Protein AF-A0A382M1W2-F1 (afdb_monomer_lite)

Sequence (77 aa):
MAEDEIVKDFFNKLVEKHGYSPKSLAYSGEKSQKIKFNIVTEVGIEDNCSVLDVGCGFGDYFNYLKQRGIKNVKYCG

Organism: NCBI:txid408172

Radius of gyration: 14.01 Å; chains: 1; bounding box: 27×18×41 Å

Secondary structure (DSSP, 8-state):
-HHHHHHHHHHHHHHHHHSSSGGGGT-SSHHHHHHHHHHHHTTT--TT-EEE-TT-TT-HHHHHHHHTT----EEE-

InterPro domains:
  IPR029063 S-adenosyl-L-methionine-dependent methyltransferase superfamily [G3DSA:3.40.50.150] (5-77)
  IPR029063 S-adenosyl-L-methionine-dependent methyltransferase superfamily [SSF53335] (7-72)

Structure (mmCIF, N/CA/C/O backbone):
data_AF-A0A382M1W2-F1
#
_entry.id   AF-A0A382M1W2-F1
#
loop_
_atom_site.group_PDB
_atom_site.id
_atom_site.type_symbol
_atom_site.label_atom_id
_atom_site.label_alt_id
_atom_site.label_comp_id
_atom_site.label_asym_id
_atom_site.label_entity_id
_atom_site.label_seq_id
_atom_site.pdbx_PDB_ins_code
_atom_site.Cartn_x
_atom_site.Cartn_y
_atom_site.Cartn_z
_atom_site.occupancy
_atom_site.B_iso_or_equiv
_atom_site.auth_seq_id
_atom_site.auth_comp_id
_atom_site.auth_asym_id
_atom_site.auth_atom_id
_atom_site.pdbx_PDB_model_num
ATOM 1 N N . MET A 1 1 ? -9.975 4.064 -24.261 1.00 59.31 1 MET A N 1
ATOM 2 C CA . MET A 1 1 ? -9.282 2.886 -24.836 1.00 59.31 1 MET A CA 1
ATOM 3 C C . MET A 1 1 ? -7.778 3.091 -25.005 1.00 59.31 1 MET A C 1
ATOM 5 O O . MET A 1 1 ? -7.065 2.136 -24.761 1.00 59.31 1 MET A O 1
ATOM 9 N N . ALA A 1 2 ? -7.269 4.275 -25.382 1.00 69.62 2 ALA A N 1
ATOM 10 C CA . ALA A 1 2 ? -5.815 4.500 -25.471 1.00 69.62 2 ALA A CA 1
ATOM 11 C C . ALA A 1 2 ? -5.129 4.754 -24.108 1.00 69.62 2 ALA A C 1
ATOM 13 O O . ALA A 1 2 ? -3.991 4.350 -23.916 1.00 69.62 2 ALA A O 1
ATOM 14 N N . GLU A 1 3 ? -5.815 5.391 -23.155 1.00 78.75 3 GLU A N 1
ATOM 15 C CA . GLU A 1 3 ? -5.233 5.790 -21.860 1.00 78.75 3 GLU A CA 1
ATOM 16 C C . GLU A 1 3 ? -4.966 4.617 -20.906 1.00 78.75 3 GLU A C 1
ATOM 18 O O . GLU A 1 3 ? -3.882 4.529 -20.333 1.00 78.75 3 GLU A O 1
ATOM 23 N N . ASP A 1 4 ? -5.911 3.680 -20.779 1.00 87.94 4 ASP A N 1
ATOM 24 C CA . ASP A 1 4 ? -5.774 2.542 -19.857 1.00 87.94 4 ASP A CA 1
ATOM 25 C C . ASP A 1 4 ? -4.577 1.654 -20.215 1.00 87.94 4 ASP A C 1
ATOM 27 O O . ASP A 1 4 ? -3.870 1.161 -19.338 1.00 87.94 4 ASP A O 1
ATOM 31 N N . GLU A 1 5 ? -4.320 1.473 -21.511 1.00 93.75 5 GLU A N 1
ATOM 32 C CA . GLU A 1 5 ? -3.193 0.675 -21.994 1.00 93.75 5 GLU A CA 1
ATOM 33 C C . GLU A 1 5 ? -1.848 1.367 -21.737 1.00 93.75 5 GLU A C 1
ATOM 35 O O . GLU A 1 5 ? -0.877 0.696 -21.392 1.00 93.75 5 GLU A O 1
ATOM 40 N N . ILE A 1 6 ? -1.795 2.705 -21.793 1.00 95.81 6 ILE A N 1
ATOM 41 C CA . ILE A 1 6 ? -0.594 3.474 -21.424 1.00 95.81 6 ILE A CA 1
ATOM 42 C C . ILE A 1 6 ? -0.273 3.284 -19.937 1.00 95.81 6 ILE A C 1
ATOM 44 O O . ILE A 1 6 ? 0.882 3.055 -19.573 1.00 95.81 6 ILE A O 1
ATOM 48 N N . VAL A 1 7 ? -1.288 3.347 -19.070 1.00 95.06 7 VAL A N 1
ATOM 49 C CA . VAL A 1 7 ? -1.108 3.161 -17.622 1.00 95.06 7 VAL A CA 1
ATOM 50 C C . VAL A 1 7 ? -0.657 1.734 -17.307 1.00 95.06 7 VAL A C 1
ATOM 52 O O . VAL A 1 7 ? 0.282 1.548 -16.529 1.00 95.06 7 VAL A O 1
ATOM 55 N N . LYS A 1 8 ? -1.270 0.722 -17.934 1.00 96.25 8 LYS A N 1
ATOM 56 C CA . LYS A 1 8 ? -0.864 -0.682 -17.762 1.00 96.25 8 LYS A CA 1
ATOM 57 C C . LYS A 1 8 ? 0.580 -0.914 -18.192 1.00 96.25 8 LYS A C 1
ATOM 59 O O . LYS A 1 8 ? 1.347 -1.494 -17.428 1.00 96.25 8 LYS A O 1
ATOM 64 N N . ASP A 1 9 ? 0.964 -0.450 -19.379 1.00 97.88 9 ASP A N 1
ATOM 65 C CA . ASP A 1 9 ? 2.328 -0.608 -19.893 1.00 97.88 9 ASP A CA 1
ATOM 66 C C . ASP A 1 9 ? 3.363 0.074 -18.982 1.00 97.88 9 ASP A C 1
ATOM 68 O O . ASP A 1 9 ? 4.408 -0.505 -18.677 1.00 97.88 9 ASP A O 1
ATOM 72 N N . PHE A 1 10 ? 3.044 1.264 -18.463 1.00 97.56 10 PHE A N 1
ATOM 73 C CA . PHE A 1 10 ? 3.896 1.966 -17.505 1.00 97.56 10 PHE A CA 1
ATOM 74 C C . PHE A 1 10 ? 4.170 1.132 -16.245 1.00 97.56 10 PHE A C 1
ATOM 76 O O . PHE A 1 10 ? 5.334 0.922 -15.891 1.00 97.56 10 PHE A O 1
ATOM 83 N N . PHE A 1 11 ? 3.129 0.620 -15.580 1.00 97.56 11 PHE A N 1
ATOM 84 C CA . PHE A 1 11 ? 3.314 -0.184 -14.367 1.00 97.56 11 PHE A CA 1
ATOM 85 C C . PHE A 1 11 ? 3.933 -1.558 -14.659 1.00 97.56 11 PHE A C 1
ATOM 87 O O . PHE A 1 11 ? 4.782 -1.999 -13.885 1.00 97.56 11 PHE A O 1
ATOM 94 N N . ASN A 1 12 ? 3.616 -2.195 -15.792 1.00 98.00 12 ASN A N 1
ATOM 95 C CA . ASN A 1 12 ? 4.255 -3.449 -16.211 1.00 98.00 12 ASN A CA 1
ATOM 96 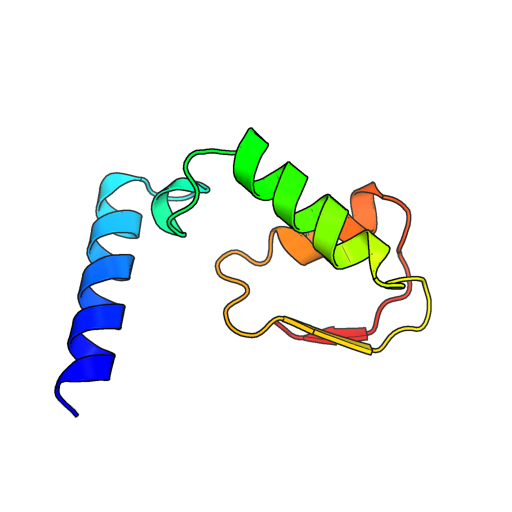C C . ASN A 1 12 ? 5.776 -3.290 -16.345 1.00 98.00 12 ASN A C 1
ATOM 98 O O . ASN A 1 12 ? 6.529 -4.092 -15.793 1.00 98.00 12 ASN A O 1
ATOM 102 N N . LYS A 1 13 ? 6.239 -2.211 -16.989 1.00 98.50 13 LYS A N 1
ATOM 103 C CA . LYS A 1 13 ? 7.673 -1.896 -17.111 1.00 98.50 13 LYS A CA 1
ATOM 104 C C . LYS A 1 13 ? 8.339 -1.640 -15.762 1.00 98.50 13 LYS A C 1
ATOM 106 O O . LYS A 1 13 ? 9.490 -2.024 -15.555 1.00 98.50 13 LYS A O 1
ATOM 111 N N . LEU A 1 14 ? 7.643 -0.985 -14.832 1.00 98.50 14 LEU A N 1
ATOM 112 C CA . LEU A 1 14 ? 8.168 -0.768 -13.484 1.00 98.50 14 LEU A CA 1
ATOM 113 C C . LEU A 1 14 ? 8.291 -2.082 -12.703 1.00 98.50 14 LEU A C 1
ATOM 115 O O . LEU A 1 14 ? 9.320 -2.294 -12.060 1.00 98.50 14 LEU A O 1
ATOM 119 N N . VAL A 1 15 ? 7.294 -2.968 -12.788 1.00 98.38 15 VAL A N 1
ATOM 120 C CA . VAL A 1 15 ? 7.328 -4.303 -12.168 1.00 98.38 15 VAL A CA 1
ATOM 121 C C . VAL A 1 15 ? 8.441 -5.159 -12.767 1.00 98.38 15 VAL A C 1
ATOM 123 O O . VAL A 1 15 ? 9.208 -5.748 -12.011 1.00 98.38 15 VAL A O 1
ATOM 126 N N . GLU A 1 16 ? 8.595 -5.182 -14.091 1.00 98.44 16 GLU A N 1
ATOM 127 C CA . GLU A 1 16 ? 9.683 -5.910 -14.760 1.00 98.44 16 GLU A CA 1
ATOM 128 C C . GLU A 1 16 ? 11.062 -5.418 -14.292 1.00 98.44 16 GLU A C 1
ATOM 130 O O . GLU A 1 16 ? 11.954 -6.212 -13.995 1.00 98.44 16 GLU A O 1
ATOM 135 N N . LYS A 1 17 ? 11.227 -4.099 -14.153 1.00 98.44 17 LYS A N 1
ATOM 136 C CA . LYS A 1 17 ? 12.497 -3.481 -13.756 1.00 98.44 17 LYS A CA 1
ATOM 137 C C . L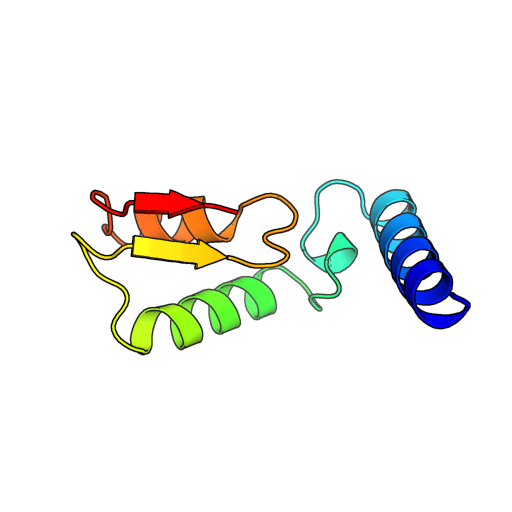YS A 1 17 ? 12.830 -3.635 -12.270 1.00 98.44 17 LYS A C 1
ATOM 139 O O . LYS A 1 17 ? 14.008 -3.688 -11.913 1.00 98.44 17 LYS A O 1
ATOM 144 N N . HIS A 1 18 ? 11.830 -3.598 -11.393 1.00 98.12 18 HIS A N 1
ATOM 145 C CA . HIS A 1 18 ? 12.035 -3.455 -9.948 1.00 98.12 18 HIS A CA 1
ATOM 146 C C . HIS A 1 18 ? 11.507 -4.629 -9.110 1.00 98.12 18 HIS A C 1
ATOM 148 O O . HIS A 1 18 ? 11.828 -4.703 -7.924 1.00 98.12 18 HIS A O 1
ATOM 154 N N . GLY A 1 19 ? 10.756 -5.562 -9.699 1.00 98.00 19 GLY A N 1
ATOM 155 C CA . GLY A 1 19 ? 10.222 -6.745 -9.023 1.00 98.00 19 GLY A CA 1
ATOM 156 C C . GLY A 1 19 ? 9.249 -6.395 -7.894 1.00 98.00 19 GLY A C 1
ATOM 157 O O . GLY A 1 19 ? 8.417 -5.498 -8.026 1.00 98.00 19 GLY A O 1
ATOM 158 N N . TYR A 1 20 ? 9.355 -7.089 -6.759 1.00 97.31 20 TYR A N 1
ATOM 159 C CA . TYR A 1 20 ? 8.613 -6.735 -5.547 1.00 97.31 20 TYR A CA 1
ATOM 160 C C . TYR A 1 20 ? 9.298 -5.555 -4.845 1.00 97.31 20 TYR A C 1
ATOM 162 O O . TYR A 1 20 ? 10.207 -5.726 -4.033 1.00 97.31 20 TYR A O 1
ATOM 170 N N . SER A 1 21 ? 8.914 -4.334 -5.214 1.00 97.81 21 SER A N 1
ATOM 171 C CA . SER A 1 21 ? 9.516 -3.106 -4.693 1.00 97.81 21 SER A CA 1
ATOM 172 C C . SER A 1 21 ? 8.518 -1.948 -4.712 1.00 97.81 21 SER A C 1
ATOM 174 O O . SER A 1 21 ? 7.739 -1.842 -5.660 1.00 97.81 21 SER A O 1
ATOM 176 N N . PRO A 1 22 ? 8.599 -0.984 -3.774 1.00 97.75 22 PRO A N 1
ATOM 177 C CA . PRO A 1 22 ? 7.809 0.248 -3.855 1.00 97.75 22 PRO A CA 1
ATOM 178 C C . PRO A 1 22 ? 8.030 1.020 -5.165 1.00 97.75 22 PRO A C 1
ATOM 180 O O . PRO A 1 22 ? 7.132 1.712 -5.638 1.00 97.75 22 PRO A O 1
ATOM 183 N N . LYS A 1 23 ? 9.208 0.878 -5.789 1.00 97.94 23 LYS A N 1
ATOM 184 C CA . LYS A 1 23 ? 9.504 1.497 -7.091 1.00 97.94 23 LYS A CA 1
ATOM 185 C C . LYS A 1 23 ? 8.654 0.926 -8.227 1.00 97.94 23 LYS A C 1
ATOM 187 O O . LYS A 1 23 ? 8.345 1.657 -9.162 1.00 97.94 23 LYS A O 1
ATOM 192 N N . SER A 1 24 ? 8.233 -0.333 -8.119 1.00 98.19 24 SER A N 1
ATOM 193 C CA . SER A 1 24 ? 7.305 -0.972 -9.059 1.00 98.19 24 SER A CA 1
ATOM 194 C C . SER A 1 24 ? 5.919 -0.327 -9.035 1.00 98.19 24 SER A C 1
ATOM 196 O O . SER A 1 24 ? 5.202 -0.357 -10.026 1.00 98.19 24 SER A O 1
ATOM 198 N N . LEU A 1 25 ? 5.572 0.307 -7.912 1.00 97.56 25 LEU A N 1
ATOM 199 C CA . LEU A 1 25 ? 4.314 1.015 -7.674 1.00 97.56 25 LEU A CA 1
ATOM 200 C C . LEU A 1 25 ? 4.492 2.544 -7.762 1.00 97.56 25 LEU A C 1
ATOM 202 O O . LEU A 1 25 ? 3.728 3.301 -7.171 1.00 97.56 25 LEU A O 1
ATOM 206 N N . ALA A 1 26 ? 5.535 3.001 -8.466 1.00 97.06 26 ALA A N 1
ATOM 207 C CA . ALA A 1 26 ? 5.867 4.411 -8.685 1.00 97.06 26 ALA A CA 1
ATOM 208 C C . ALA A 1 26 ? 6.151 5.247 -7.415 1.00 97.06 26 ALA A C 1
ATOM 210 O O . ALA A 1 26 ? 6.177 6.480 -7.466 1.00 97.06 26 ALA A O 1
ATOM 211 N N . TYR A 1 27 ? 6.448 4.612 -6.276 1.00 97.81 27 TYR A N 1
ATOM 212 C CA . TYR A 1 27 ? 7.045 5.309 -5.135 1.00 97.81 27 TYR A CA 1
ATOM 213 C C . TYR A 1 27 ? 8.541 5.541 -5.380 1.00 97.81 27 TYR A C 1
ATOM 215 O O . TYR A 1 27 ? 9.222 4.731 -6.007 1.00 97.81 27 TYR A O 1
ATOM 223 N N . SER A 1 28 ? 9.112 6.607 -4.810 1.00 96.88 28 SER A N 1
ATOM 224 C CA . SER A 1 28 ? 10.565 6.834 -4.897 1.00 96.88 28 SER A CA 1
ATOM 225 C C . SER A 1 28 ? 11.375 5.821 -4.068 1.00 96.88 28 SER A C 1
ATOM 227 O O . SER A 1 28 ? 12.563 5.604 -4.320 1.00 96.88 28 SER A O 1
ATOM 229 N N . GLY A 1 29 ? 10.724 5.156 -3.109 1.00 97.12 29 GLY A N 1
ATOM 230 C CA . GLY A 1 29 ? 11.261 4.074 -2.284 1.00 97.12 29 GLY A CA 1
ATOM 231 C C . GLY A 1 29 ? 10.433 3.854 -1.015 1.00 97.12 29 GLY A C 1
ATOM 232 O O . GLY A 1 29 ? 9.440 4.551 -0.785 1.00 97.12 29 GLY A O 1
ATOM 233 N N . GLU A 1 30 ? 10.871 2.932 -0.154 1.00 97.00 30 GLU A N 1
ATOM 234 C CA . GLU A 1 30 ? 10.147 2.547 1.072 1.00 97.00 30 GLU A CA 1
ATOM 235 C C . GLU A 1 30 ? 9.805 3.725 1.985 1.00 97.00 30 GLU A C 1
ATOM 237 O O . GLU A 1 30 ? 8.698 3.801 2.512 1.00 97.00 30 GLU A O 1
ATOM 242 N N . LYS A 1 31 ? 10.736 4.673 2.167 1.00 97.69 31 LYS A N 1
ATOM 243 C CA . LYS A 1 31 ? 10.505 5.844 3.025 1.00 97.69 31 LYS A CA 1
ATOM 244 C C . LYS A 1 31 ? 9.309 6.660 2.533 1.00 97.69 31 LYS A C 1
ATOM 246 O O . LYS A 1 31 ? 8.460 7.042 3.330 1.00 97.69 31 LYS A O 1
ATOM 251 N N . SER A 1 32 ? 9.227 6.903 1.225 1.00 97.38 32 SER A N 1
ATOM 252 C CA . SER A 1 32 ? 8.117 7.660 0.635 1.00 97.38 32 SER A CA 1
ATOM 253 C C . SER A 1 32 ? 6.784 6.911 0.725 1.00 97.38 32 SER A C 1
ATOM 255 O O . SER A 1 32 ? 5.758 7.536 0.987 1.00 97.38 32 SER A O 1
ATOM 257 N N . GLN A 1 33 ? 6.808 5.582 0.576 1.00 98.00 33 GLN A N 1
ATOM 258 C CA . GLN A 1 33 ? 5.633 4.723 0.715 1.00 98.00 33 GLN A CA 1
ATOM 259 C C . GLN A 1 33 ? 5.106 4.752 2.155 1.00 98.00 33 GLN A C 1
ATOM 261 O O . GLN A 1 33 ? 3.943 5.077 2.375 1.00 98.00 33 GLN A O 1
ATOM 266 N N . LYS A 1 34 ? 5.986 4.546 3.144 1.00 97.94 34 LYS A N 1
ATOM 267 C CA . LYS A 1 34 ? 5.647 4.598 4.576 1.00 97.94 34 LYS A CA 1
ATOM 268 C C . LYS A 1 34 ? 5.114 5.967 5.012 1.00 97.94 34 LYS A C 1
ATOM 270 O O . LYS A 1 34 ? 4.163 6.013 5.784 1.00 97.94 34 LYS A O 1
ATOM 275 N N . ILE A 1 35 ? 5.675 7.074 4.508 1.00 98.00 35 ILE A N 1
ATOM 276 C CA . ILE A 1 35 ? 5.156 8.428 4.790 1.00 98.00 35 ILE A CA 1
ATOM 277 C C . ILE A 1 35 ? 3.719 8.571 4.280 1.00 98.00 35 ILE A C 1
ATOM 279 O O . ILE A 1 35 ? 2.855 9.038 5.015 1.00 98.00 35 ILE A O 1
ATOM 283 N N . LYS A 1 36 ? 3.448 8.144 3.041 1.00 97.69 36 LYS A N 1
ATOM 284 C CA . LYS A 1 36 ? 2.100 8.210 2.458 1.00 97.69 36 LYS A CA 1
ATOM 285 C C . LYS A 1 36 ? 1.110 7.315 3.208 1.00 97.69 36 LYS A C 1
ATOM 287 O O . LYS A 1 36 ? 0.010 7.771 3.498 1.00 97.69 36 LYS A O 1
ATOM 292 N N . PHE A 1 37 ? 1.516 6.102 3.588 1.00 98.25 37 PHE A N 1
ATOM 293 C CA . PHE A 1 37 ? 0.708 5.222 4.434 1.00 98.25 37 PHE A CA 1
ATOM 294 C C . PHE A 1 37 ? 0.391 5.853 5.792 1.00 98.25 37 PHE A C 1
ATOM 296 O O . PHE A 1 37 ? -0.745 5.768 6.248 1.00 98.25 37 PHE A O 1
ATOM 303 N N . ASN A 1 38 ? 1.353 6.533 6.423 1.00 98.31 38 ASN A N 1
ATOM 304 C CA . ASN A 1 38 ? 1.100 7.229 7.683 1.00 98.31 38 ASN A CA 1
ATOM 305 C C . ASN A 1 38 ? 0.074 8.354 7.511 1.00 98.31 38 ASN A C 1
ATOM 307 O O . ASN A 1 38 ? -0.932 8.359 8.211 1.00 98.31 38 ASN A O 1
ATOM 311 N N . ILE A 1 39 ? 0.287 9.240 6.534 1.00 97.81 39 ILE A N 1
ATOM 312 C CA . ILE A 1 39 ? -0.606 10.378 6.268 1.00 97.81 39 ILE A CA 1
ATOM 313 C C . ILE A 1 39 ? -2.030 9.900 5.974 1.00 97.81 39 ILE A C 1
ATOM 315 O O . ILE A 1 39 ? -2.982 10.444 6.522 1.00 97.81 39 ILE A O 1
ATOM 319 N N . VAL A 1 40 ? -2.193 8.877 5.128 1.00 97.00 40 VAL A N 1
ATOM 320 C CA . VAL A 1 40 ? -3.535 8.389 4.786 1.00 97.00 40 VAL A CA 1
ATOM 321 C C . VAL A 1 40 ? -4.196 7.667 5.962 1.00 97.00 40 VAL A C 1
ATOM 323 O O . VAL A 1 40 ? -5.408 7.715 6.085 1.00 97.00 40 VAL A O 1
ATOM 326 N N . THR A 1 41 ? -3.427 7.056 6.869 1.00 98.12 41 THR A N 1
ATOM 327 C CA . THR A 1 41 ? -3.984 6.443 8.090 1.00 98.12 41 THR A CA 1
ATOM 328 C C . THR A 1 41 ? -4.466 7.504 9.080 1.00 98.12 41 THR A C 1
ATOM 330 O O . THR A 1 41 ? -5.506 7.338 9.712 1.00 98.12 41 THR A O 1
ATOM 333 N N . GLU A 1 42 ? -3.749 8.626 9.180 1.00 97.44 42 GLU A N 1
ATOM 334 C CA . GLU A 1 42 ? -4.062 9.742 10.086 1.00 97.44 42 GLU A CA 1
ATOM 335 C C . GLU A 1 42 ? -5.375 10.471 9.758 1.00 97.44 42 GLU A C 1
ATOM 337 O O . GLU A 1 42 ? -5.853 11.249 10.579 1.00 97.44 42 GLU A O 1
ATOM 342 N N . VAL A 1 43 ? -6.015 10.181 8.618 1.00 94.50 43 VAL A N 1
ATOM 343 C CA . VAL A 1 43 ? -7.350 10.717 8.284 1.00 94.50 43 VAL A CA 1
ATOM 344 C C . VAL A 1 43 ? -8.484 10.103 9.119 1.00 94.50 43 VAL A C 1
ATOM 346 O O . VAL A 1 43 ? -9.637 10.490 8.950 1.00 94.50 43 VAL A O 1
ATOM 349 N N . GLY A 1 44 ? -8.167 9.151 10.003 1.00 96.19 44 GLY A N 1
ATOM 350 C CA . GLY A 1 44 ? -9.122 8.479 10.887 1.00 96.19 44 GLY A CA 1
ATOM 351 C C . GLY A 1 44 ? -9.338 7.001 10.565 1.00 96.19 44 GLY A C 1
ATOM 352 O O . GLY A 1 44 ? -10.404 6.470 10.858 1.00 96.19 44 GLY A O 1
ATOM 353 N N . ILE A 1 45 ? -8.364 6.327 9.938 1.00 97.81 45 ILE A N 1
ATOM 354 C CA . ILE A 1 45 ? -8.432 4.872 9.746 1.00 97.81 45 ILE A CA 1
ATOM 355 C C . ILE A 1 45 ? -8.041 4.191 11.057 1.00 97.81 45 ILE A C 1
ATOM 357 O O . ILE A 1 45 ? -6.898 4.282 11.503 1.00 97.81 45 ILE A O 1
ATOM 361 N N . GLU A 1 46 ? -8.992 3.476 11.647 1.00 97.94 46 GLU A N 1
ATOM 362 C CA . GLU A 1 46 ? -8.849 2.787 12.927 1.00 97.94 46 GLU A CA 1
ATOM 363 C C . GLU A 1 46 ? -9.588 1.438 12.935 1.00 97.94 46 GLU A C 1
ATOM 365 O O . GLU A 1 46 ? -10.113 0.977 11.915 1.00 97.94 46 GLU A O 1
ATOM 370 N N . ASP A 1 47 ? -9.582 0.752 14.079 1.00 98.19 47 ASP A N 1
ATOM 371 C CA . ASP A 1 47 ? -10.310 -0.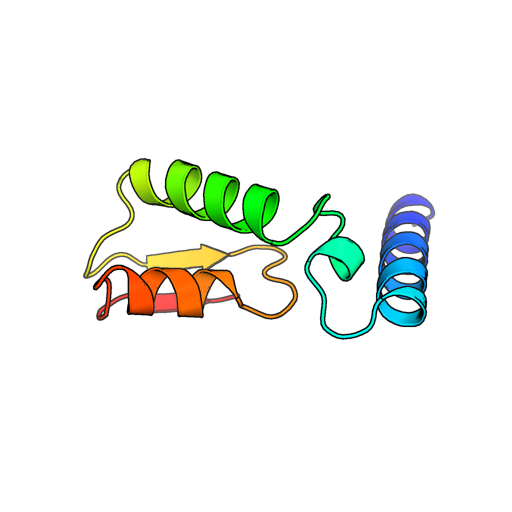504 14.229 1.00 98.19 47 ASP A CA 1
ATOM 372 C C . ASP A 1 47 ? -11.815 -0.307 13.990 1.00 98.19 47 ASP A C 1
ATOM 374 O O . ASP A 1 47 ? -12.423 0.681 14.392 1.00 98.19 47 ASP A O 1
ATOM 378 N N . ASN A 1 48 ? -12.434 -1.316 13.384 1.00 97.75 48 ASN A N 1
ATOM 379 C CA . ASN A 1 48 ? -13.828 -1.392 12.944 1.00 97.75 48 ASN A CA 1
ATOM 380 C C . ASN A 1 48 ? -14.172 -0.572 11.688 1.00 97.75 48 ASN A C 1
ATOM 382 O O . ASN A 1 48 ? -15.318 -0.618 11.232 1.00 97.75 48 ASN A O 1
ATOM 386 N N . CYS A 1 49 ? -13.205 0.104 11.060 1.00 97.81 49 CYS A N 1
ATOM 387 C CA . CYS A 1 49 ? -13.413 0.708 9.745 1.00 97.81 49 CYS A CA 1
ATOM 388 C C . CYS A 1 49 ? -13.568 -0.350 8.635 1.00 97.81 49 CYS A C 1
ATOM 390 O O . CYS A 1 49 ? -12.976 -1.435 8.668 1.00 97.81 49 CYS A O 1
ATOM 392 N N . SER A 1 50 ? -14.328 0.012 7.597 1.00 97.88 50 SER A N 1
ATOM 393 C CA . SER A 1 50 ? -14.279 -0.654 6.292 1.00 97.88 50 SER A CA 1
ATOM 394 C C . SER A 1 50 ? -13.436 0.187 5.337 1.00 97.88 50 SER A C 1
ATOM 396 O O . SER A 1 50 ? -13.745 1.357 5.126 1.00 97.88 50 SER A O 1
ATOM 398 N N . VAL A 1 51 ? -12.377 -0.397 4.779 1.00 97.44 51 VAL A N 1
ATOM 399 C CA . VAL A 1 51 ? -11.403 0.282 3.912 1.00 97.44 51 VAL A CA 1
ATOM 400 C C . VAL A 1 51 ? -11.415 -0.376 2.536 1.00 97.44 51 VAL A C 1
ATOM 402 O O . VAL A 1 51 ? -11.244 -1.590 2.430 1.00 97.44 51 VAL A O 1
ATOM 405 N N . LEU A 1 52 ? -11.607 0.434 1.495 1.00 98.00 52 LEU A N 1
ATOM 406 C CA . LEU A 1 52 ? -11.392 0.055 0.100 1.00 98.00 52 LEU A CA 1
ATOM 407 C C . LEU A 1 52 ? -10.117 0.750 -0.394 1.00 98.00 52 LEU A C 1
ATOM 409 O O . LEU A 1 52 ? -10.089 1.977 -0.484 1.00 98.00 52 LEU A O 1
ATOM 413 N N . ASP A 1 53 ? -9.080 -0.022 -0.698 1.00 97.56 53 ASP A N 1
ATOM 414 C CA . ASP A 1 53 ? -7.790 0.463 -1.191 1.00 97.56 53 ASP A CA 1
ATOM 415 C C . ASP A 1 53 ? -7.692 0.255 -2.706 1.00 97.56 53 ASP A C 1
ATOM 417 O O . ASP A 1 53 ? -7.231 -0.773 -3.197 1.00 97.56 53 ASP A O 1
ATOM 421 N N . VAL A 1 54 ? -8.203 1.225 -3.465 1.00 96.88 54 VAL A N 1
ATOM 422 C CA . VAL A 1 54 ? -8.242 1.138 -4.928 1.00 96.88 54 VAL A CA 1
ATOM 423 C C . VAL A 1 54 ? -6.832 1.266 -5.494 1.00 96.88 54 VAL A C 1
ATOM 425 O O . VAL A 1 54 ? -6.206 2.320 -5.401 1.00 96.88 54 VAL A O 1
ATOM 428 N N . GLY A 1 55 ? -6.363 0.203 -6.148 1.00 94.81 55 GLY A N 1
ATOM 429 C CA . GLY A 1 55 ? -4.996 0.150 -6.659 1.00 94.81 55 GLY A CA 1
ATOM 430 C C . GLY A 1 55 ? -3.984 -0.190 -5.566 1.00 94.81 55 GLY A C 1
ATOM 431 O O . GLY A 1 55 ? -2.876 0.344 -5.580 1.00 94.81 55 GLY A O 1
ATOM 432 N N . CYS A 1 56 ? -4.338 -1.105 -4.653 1.00 97.12 56 CYS A N 1
ATOM 433 C CA . CYS A 1 56 ? -3.508 -1.510 -3.513 1.00 97.12 56 CYS A CA 1
ATOM 434 C C . CYS A 1 56 ? -2.121 -2.067 -3.894 1.00 97.12 56 CYS A C 1
ATOM 436 O O . CYS A 1 56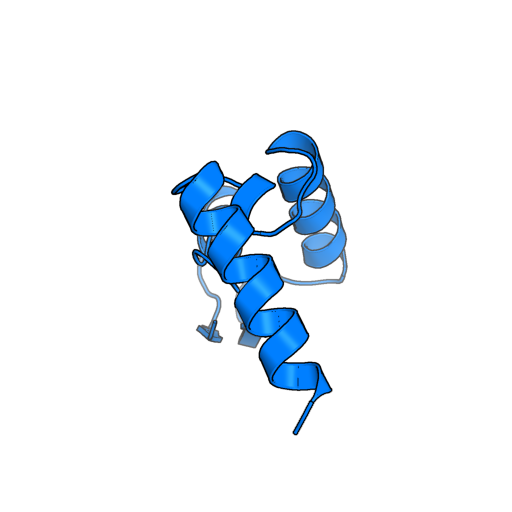 ? -1.268 -2.276 -3.027 1.00 97.12 56 CYS A O 1
ATOM 438 N N . GLY A 1 57 ? -1.891 -2.364 -5.178 1.00 96.56 57 GLY A N 1
ATOM 439 C CA . GLY A 1 57 ? -0.658 -2.957 -5.679 1.00 96.56 57 GLY A CA 1
ATOM 440 C C . GLY A 1 57 ? -0.390 -4.285 -4.981 1.00 96.56 57 GLY A C 1
ATOM 441 O O . GLY A 1 57 ? -1.184 -5.214 -5.070 1.00 96.56 57 GLY A O 1
ATOM 442 N N . PHE A 1 58 ? 0.710 -4.360 -4.236 1.00 97.50 58 PHE A N 1
ATOM 443 C CA . PHE A 1 58 ? 1.083 -5.554 -3.474 1.00 97.50 58 PHE A CA 1
ATOM 444 C C . PHE A 1 58 ? 0.314 -5.737 -2.151 1.00 97.50 58 PHE A C 1
ATOM 446 O O . PHE A 1 58 ? 0.570 -6.695 -1.426 1.00 97.50 58 PHE A O 1
ATOM 453 N N . GLY A 1 59 ? -0.610 -4.833 -1.806 1.00 97.00 59 GLY A N 1
ATOM 454 C CA . GLY A 1 59 ? -1.367 -4.899 -0.550 1.00 97.00 59 GLY A CA 1
ATOM 455 C C . GLY A 1 59 ? -0.548 -4.502 0.684 1.00 97.00 59 GLY A C 1
ATOM 456 O O . GLY A 1 59 ? -0.946 -4.776 1.817 1.00 97.00 59 GLY A O 1
ATOM 457 N N . ASP A 1 60 ? 0.596 -3.836 0.496 1.00 97.88 60 ASP A N 1
ATOM 458 C CA . ASP A 1 60 ? 1.500 -3.448 1.588 1.00 97.88 60 ASP A CA 1
ATOM 459 C C . ASP A 1 60 ? 0.837 -2.507 2.606 1.00 97.88 60 ASP A C 1
ATOM 461 O O . ASP A 1 60 ? 1.237 -2.479 3.774 1.00 97.88 60 ASP A O 1
ATOM 465 N N . TYR A 1 61 ? -0.189 -1.750 2.200 1.00 98.31 61 TYR A N 1
ATOM 466 C CA . TYR A 1 61 ? -0.893 -0.855 3.112 1.00 98.31 61 TYR A CA 1
ATOM 467 C C . TYR A 1 61 ? -1.685 -1.620 4.181 1.00 98.31 61 TYR A C 1
ATOM 469 O O . TYR A 1 61 ? -1.659 -1.247 5.355 1.00 98.31 61 TYR A O 1
ATOM 477 N N . PHE A 1 62 ? -2.294 -2.755 3.829 1.00 98.00 62 PHE A N 1
ATOM 478 C CA . PHE A 1 62 ? -2.935 -3.633 4.808 1.00 98.00 62 PHE A CA 1
ATOM 479 C C . PHE A 1 62 ? -1.943 -4.112 5.873 1.00 98.00 62 PHE A C 1
ATOM 481 O O . PHE A 1 62 ? -2.222 -4.042 7.073 1.00 98.00 62 PHE A O 1
ATOM 488 N N . ASN A 1 63 ? -0.750 -4.534 5.445 1.00 97.31 63 ASN A N 1
ATOM 489 C CA . ASN A 1 63 ? 0.319 -4.940 6.356 1.00 97.31 63 ASN A CA 1
ATOM 490 C C . ASN A 1 63 ? 0.766 -3.777 7.252 1.00 97.31 63 ASN A C 1
ATOM 492 O O . ASN A 1 63 ? 0.957 -3.967 8.456 1.00 97.31 63 ASN A O 1
ATOM 496 N N . TYR A 1 64 ? 0.880 -2.569 6.693 1.00 98.25 64 TYR A N 1
ATOM 497 C CA . TYR A 1 64 ? 1.192 -1.357 7.449 1.00 98.25 64 TYR A CA 1
ATOM 498 C C . TYR A 1 64 ? 0.159 -1.080 8.556 1.00 98.25 64 TYR A C 1
ATOM 500 O O . TYR A 1 64 ? 0.550 -0.829 9.698 1.00 98.25 64 TYR A O 1
ATOM 508 N N . LEU A 1 65 ? -1.144 -1.198 8.265 1.00 98.25 65 LEU A N 1
ATOM 509 C CA . LEU A 1 65 ? -2.209 -1.025 9.264 1.00 98.25 65 LEU A CA 1
ATOM 510 C C . LEU A 1 65 ? -2.065 -2.019 10.427 1.00 98.25 65 LEU A C 1
ATOM 512 O O . LEU A 1 65 ? -2.085 -1.615 11.593 1.00 98.25 65 LEU A O 1
ATOM 516 N N . LYS A 1 66 ? -1.817 -3.304 10.129 1.00 97.50 66 LYS A N 1
ATOM 517 C CA . LYS A 1 66 ? -1.590 -4.327 11.168 1.00 97.50 66 LYS A CA 1
ATOM 518 C C . LYS A 1 66 ? -0.377 -4.005 12.039 1.00 97.50 66 LYS A C 1
ATOM 520 O O . LYS A 1 66 ? -0.452 -4.152 13.259 1.00 97.50 66 LYS A O 1
ATOM 525 N N . GLN A 1 67 ? 0.720 -3.548 11.432 1.00 97.19 67 GLN A N 1
ATOM 526 C CA . GLN A 1 67 ? 1.941 -3.153 12.146 1.00 97.19 67 GLN A CA 1
ATOM 527 C C . GLN A 1 67 ? 1.726 -1.922 13.039 1.00 97.19 67 GLN A C 1
ATOM 529 O O . GLN A 1 67 ? 2.344 -1.824 14.097 1.00 97.19 67 GLN A O 1
ATOM 534 N N . ARG A 1 68 ? 0.816 -1.014 12.661 1.00 96.25 68 ARG A N 1
ATOM 535 C CA . ARG A 1 68 ? 0.387 0.133 13.483 1.00 96.25 68 ARG A CA 1
ATOM 536 C C . ARG A 1 68 ? -0.570 -0.229 14.620 1.00 96.25 68 ARG A C 1
ATOM 538 O O . ARG A 1 68 ? -0.892 0.644 15.420 1.00 96.25 68 ARG A O 1
ATOM 545 N N . GLY A 1 69 ? -0.987 -1.490 14.725 1.00 97.56 69 GLY A N 1
ATOM 546 C CA . GLY A 1 69 ? -1.904 -1.965 15.762 1.00 97.56 69 GLY A CA 1
ATOM 547 C C . GLY A 1 69 ? -3.378 -1.947 15.361 1.00 97.56 69 GLY A C 1
ATOM 548 O O . GLY A 1 69 ? -4.200 -2.393 16.153 1.00 97.56 69 GLY A O 1
ATOM 549 N N . ILE A 1 70 ? -3.702 -1.524 14.136 1.00 97.94 70 ILE A N 1
ATOM 550 C CA . ILE A 1 70 ? -5.064 -1.509 13.590 1.00 97.94 70 ILE A CA 1
ATOM 551 C C . ILE A 1 70 ? -5.362 -2.903 13.029 1.00 97.94 70 ILE A C 1
ATOM 553 O O . ILE A 1 70 ? -4.997 -3.251 11.900 1.00 97.94 70 ILE A O 1
ATOM 557 N N . LYS A 1 71 ? -5.949 -3.765 13.856 1.00 95.62 71 LYS A N 1
ATOM 558 C CA . LYS A 1 71 ? -6.091 -5.204 13.589 1.00 95.62 71 LYS A CA 1
ATOM 559 C C . LYS A 1 71 ? -7.489 -5.597 13.142 1.00 95.62 71 LYS A C 1
ATOM 561 O O . LYS A 1 71 ? -7.602 -6.589 12.420 1.00 95.62 71 LYS A O 1
ATOM 566 N N . ASN A 1 72 ? -8.519 -4.838 13.485 1.00 97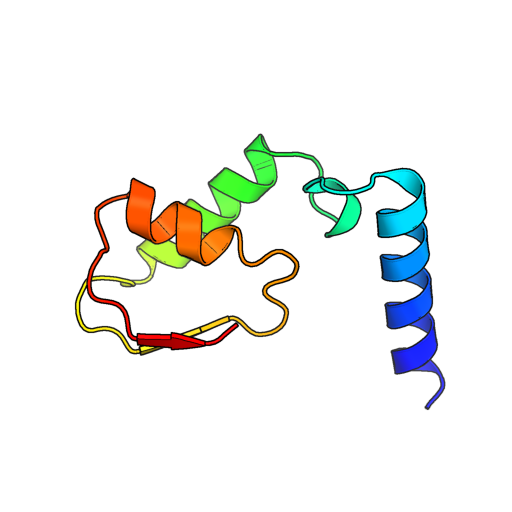.00 72 ASN A N 1
ATOM 567 C CA . ASN A 1 72 ? -9.906 -5.164 13.183 1.00 97.00 72 ASN A CA 1
ATOM 568 C C . ASN A 1 72 ? -10.477 -4.290 12.059 1.00 97.00 72 ASN A C 1
ATOM 570 O O . ASN A 1 72 ? -11.450 -3.578 12.254 1.00 97.00 72 ASN A O 1
ATOM 574 N N . VAL A 1 73 ? -9.877 -4.331 10.871 1.00 97.06 73 VAL A N 1
ATOM 575 C CA . VAL A 1 73 ? -10.371 -3.602 9.689 1.00 97.06 73 VAL A CA 1
ATOM 576 C C . VAL A 1 73 ? -10.950 -4.560 8.662 1.00 97.06 73 VAL A C 1
ATOM 578 O O . VAL A 1 73 ? -10.324 -5.573 8.333 1.00 97.06 73 VAL A O 1
ATOM 581 N N . LYS A 1 74 ? -12.120 -4.217 8.115 1.00 98.00 74 LYS A N 1
ATOM 582 C CA . LYS A 1 74 ? -12.671 -4.884 6.933 1.00 98.00 74 LYS A CA 1
ATOM 583 C 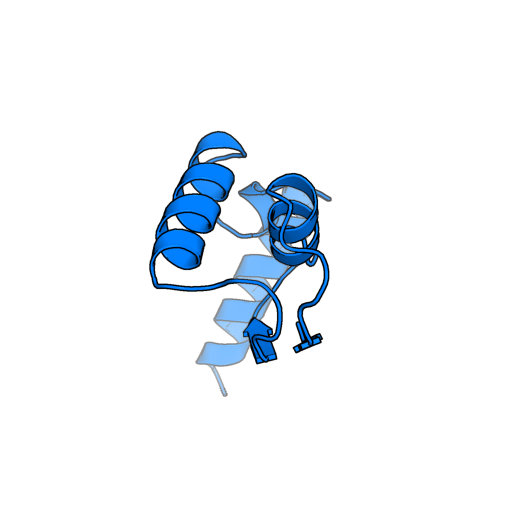C . LYS A 1 74 ? -12.026 -4.260 5.700 1.00 98.00 74 LYS A C 1
ATOM 585 O O . LYS A 1 74 ? -12.459 -3.212 5.236 1.00 98.00 74 LYS A O 1
ATOM 590 N N . TYR A 1 75 ? -10.966 -4.885 5.212 1.00 97.94 75 TYR A N 1
ATOM 591 C CA . TYR A 1 75 ? -10.142 -4.345 4.136 1.00 97.94 75 TYR A CA 1
ATOM 592 C C . TYR A 1 75 ? -10.401 -5.079 2.814 1.00 97.94 75 TYR A C 1
ATOM 594 O O . TYR A 1 75 ? -10.439 -6.309 2.788 1.00 97.94 75 TYR A O 1
ATOM 602 N N . CYS A 1 76 ? -10.558 -4.322 1.731 1.00 97.75 76 CYS A N 1
ATOM 603 C CA . CYS A 1 76 ? -10.578 -4.802 0.352 1.00 97.75 76 CYS A CA 1
ATOM 604 C C . CYS A 1 76 ? -9.538 -4.003 -0.437 1.00 97.75 76 CYS A C 1
ATOM 606 O O . CYS A 1 76 ? -9.602 -2.776 -0.427 1.00 97.75 76 CYS A O 1
ATOM 608 N N . GLY A 1 77 ? -8.605 -4.692 -1.087 1.00 94.00 77 GLY A N 1
ATOM 609 C CA . GLY A 1 77 ? -7.632 -4.116 -2.019 1.00 94.00 77 GLY A CA 1
ATOM 610 C C . GLY A 1 77 ? -7.851 -4.662 -3.419 1.00 94.00 77 GLY A C 1
ATOM 611 O O . GLY A 1 77 ? -8.422 -5.776 -3.502 1.00 94.00 77 GLY A O 1
#

pLDDT: mean 96.16, std 5.83, range [59.31, 98.5]

Foldseek 3Di:
DVVVVVVVVVLVVQCVVPPPFVSSVVAPGDVRVLVVLVVVCVVPPAAPEEDEDVCCPVVVSVVVCVVVVRDHYNYDD